Protein AF-A0A183KYL9-F1 (afdb_monomer_lite)

Organism: NCBI:txid6186

Sequence (70 aa):
MAIKASPSKRCTLSEIYQYLHTQFPFFRGQYTGWKNSVRHNLSLNEVFIKLPKVIKMELQLLRLTLKHWN

Structure (mmCIF, N/CA/C/O backbone):
data_AF-A0A183KYL9-F1
#
_entry.id   AF-A0A183KYL9-F1
#
loop_
_atom_site.group_PDB
_atom_site.id
_atom_site.type_symbol
_atom_site.label_atom_id
_atom_site.label_alt_id
_atom_site.label_comp_id
_atom_site.label_asym_id
_atom_site.label_entity_id
_atom_site.label_seq_id
_atom_site.pdbx_PDB_ins_code
_atom_site.Cartn_x
_atom_site.Cartn_y
_atom_site.Cartn_z
_atom_site.occupancy
_atom_site.B_iso_or_equiv
_atom_site.auth_seq_id
_atom_site.auth_comp_id
_atom_site.auth_asym_id
_atom_site.auth_atom_id
_atom_site.pdbx_PDB_model_num
ATOM 1 N N . MET A 1 1 ? -2.713 8.249 -1.550 1.00 85.31 1 MET A N 1
ATOM 2 C CA . MET A 1 1 ? -4.182 8.054 -1.556 1.00 85.31 1 MET A CA 1
ATOM 3 C C . MET A 1 1 ? -4.585 6.792 -0.803 1.00 85.31 1 MET A C 1
ATOM 5 O O . MET A 1 1 ? -5.251 6.943 0.207 1.00 85.31 1 MET A O 1
ATOM 9 N N . ALA A 1 2 ? -4.093 5.603 -1.179 1.00 90.31 2 ALA A N 1
ATOM 10 C CA . ALA A 1 2 ? -4.394 4.332 -0.494 1.00 90.31 2 ALA A CA 1
ATOM 11 C C . ALA A 1 2 ? -4.286 4.392 1.047 1.00 90.31 2 ALA A C 1
ATOM 13 O O . ALA A 1 2 ? -5.268 4.173 1.745 1.00 90.31 2 ALA A O 1
ATOM 14 N N . ILE A 1 3 ? -3.126 4.798 1.580 1.00 91.56 3 ILE A N 1
ATOM 15 C CA . ILE A 1 3 ? -2.897 4.885 3.037 1.00 91.56 3 ILE A CA 1
ATOM 16 C C . ILE A 1 3 ? -3.848 5.887 3.714 1.00 91.56 3 ILE A C 1
ATOM 18 O O . ILE A 1 3 ? -4.359 5.618 4.796 1.00 91.56 3 ILE A O 1
ATOM 22 N N . LYS A 1 4 ? -4.131 7.030 3.072 1.00 90.19 4 LYS A N 1
ATOM 23 C CA . LYS A 1 4 ? -5.051 8.048 3.613 1.00 90.19 4 LYS A CA 1
ATOM 24 C C . LYS A 1 4 ? -6.502 7.553 3.643 1.00 90.19 4 LYS A C 1
ATOM 26 O O . LYS A 1 4 ? -7.233 7.933 4.557 1.00 90.19 4 LYS A O 1
ATOM 31 N N . ALA A 1 5 ? -6.890 6.735 2.665 1.00 87.50 5 ALA A N 1
ATOM 32 C CA . ALA A 1 5 ? -8.221 6.143 2.552 1.00 87.50 5 ALA A CA 1
ATOM 33 C C . ALA A 1 5 ? -8.446 4.978 3.532 1.00 87.50 5 ALA A C 1
ATOM 35 O O . ALA A 1 5 ? -9.590 4.654 3.831 1.00 87.50 5 ALA A O 1
ATOM 36 N N . SER A 1 6 ? -7.379 4.369 4.060 1.00 89.06 6 SER A N 1
ATOM 37 C CA . SER A 1 6 ? -7.503 3.328 5.082 1.00 89.06 6 SER A CA 1
ATOM 38 C C . SER A 1 6 ? -8.048 3.891 6.404 1.00 89.06 6 SER A C 1
ATOM 40 O O . SER A 1 6 ? -7.513 4.896 6.893 1.00 89.06 6 SER A O 1
ATOM 42 N N . PRO A 1 7 ? -9.039 3.229 7.038 1.00 89.12 7 PRO A N 1
ATOM 43 C CA . PRO A 1 7 ? -9.549 3.619 8.354 1.00 89.12 7 PRO A CA 1
ATOM 44 C C . PRO A 1 7 ? -8.456 3.665 9.427 1.00 89.12 7 PRO A C 1
ATOM 46 O O . PRO A 1 7 ? -8.444 4.556 10.269 1.00 89.12 7 PRO A O 1
ATOM 49 N N . SER A 1 8 ? -7.489 2.745 9.361 1.00 90.75 8 SER A N 1
ATOM 50 C CA . SER A 1 8 ? -6.380 2.651 10.318 1.00 90.75 8 SER A CA 1
ATOM 51 C C . SER A 1 8 ? -5.185 3.540 9.959 1.00 90.75 8 SER A C 1
ATOM 53 O O . SER A 1 8 ? -4.156 3.483 10.632 1.00 90.75 8 SER A O 1
ATOM 55 N N . LYS A 1 9 ? -5.284 4.318 8.868 1.00 89.94 9 LYS A N 1
ATOM 56 C CA . LYS A 1 9 ? -4.188 5.113 8.280 1.00 89.94 9 LYS A CA 1
ATOM 57 C C . LYS A 1 9 ? -2.924 4.293 8.006 1.00 89.94 9 LYS A C 1
ATOM 59 O O . LYS A 1 9 ? -1.813 4.816 7.978 1.00 89.94 9 LYS A O 1
ATOM 64 N N . ARG A 1 10 ? -3.103 2.990 7.794 1.00 91.62 10 ARG A N 1
ATOM 65 C CA . ARG A 1 10 ? -2.063 2.003 7.503 1.00 91.62 10 ARG A CA 1
ATOM 66 C C . ARG A 1 10 ? -2.571 1.088 6.399 1.00 91.62 10 ARG A C 1
ATOM 68 O O . ARG A 1 10 ? -3.752 0.751 6.371 1.00 91.62 10 ARG A O 1
ATOM 75 N N . CYS A 1 11 ? -1.678 0.682 5.507 1.00 93.88 11 CYS A N 1
ATOM 76 C CA . CYS A 1 11 ? -1.968 -0.311 4.480 1.00 93.88 11 CYS A CA 1
ATOM 77 C C . CYS A 1 11 ? -0.797 -1.275 4.362 1.00 93.88 11 CYS A C 1
ATOM 79 O O . CYS A 1 11 ? 0.369 -0.890 4.451 1.00 93.88 11 CYS 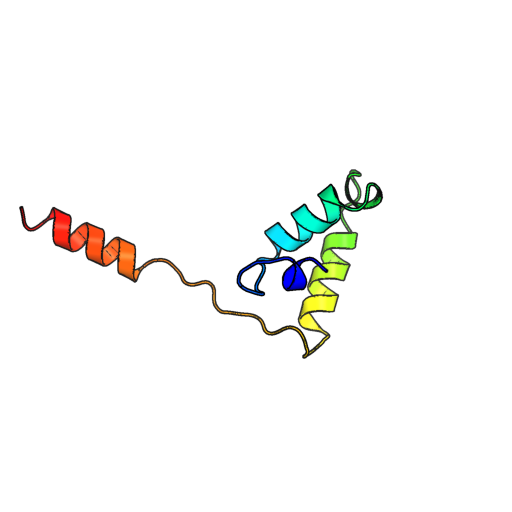A O 1
ATOM 81 N N . THR A 1 12 ? -1.116 -2.525 4.082 1.00 94.75 12 THR A N 1
ATOM 82 C CA . THR A 1 12 ? -0.182 -3.500 3.547 1.00 94.75 12 THR A CA 1
ATOM 83 C C . THR A 1 12 ? 0.163 -3.164 2.097 1.00 94.75 12 THR A C 1
ATOM 85 O O . THR A 1 12 ? -0.585 -2.499 1.378 1.00 94.75 12 THR A O 1
ATOM 88 N N . LEU A 1 13 ? 1.291 -3.694 1.626 1.00 95.06 13 LEU A N 1
ATOM 89 C CA . LEU A 1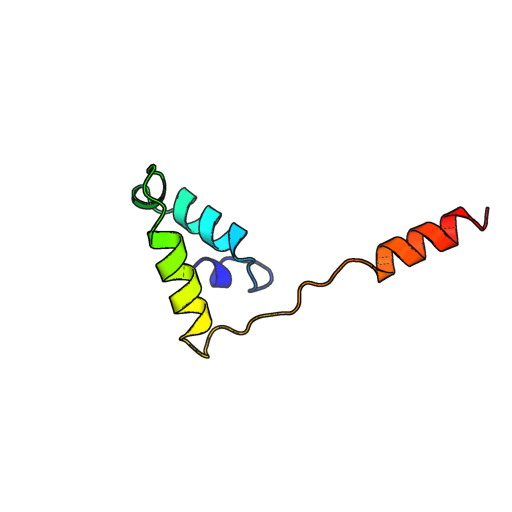 13 ? 1.694 -3.567 0.227 1.00 95.06 13 LEU A CA 1
ATOM 90 C C . LEU A 1 13 ? 0.632 -4.130 -0.738 1.00 95.06 13 LEU A C 1
ATOM 92 O O . LEU A 1 13 ? 0.388 -3.549 -1.792 1.00 95.06 13 LEU A O 1
ATOM 96 N N . SER A 1 14 ? -0.034 -5.223 -0.351 1.00 95.12 14 SER A N 1
ATOM 97 C CA . SER A 1 14 ? -1.100 -5.836 -1.151 1.00 95.12 14 SER A CA 1
ATOM 98 C C . SER A 1 14 ? -2.330 -4.936 -1.265 1.00 95.12 14 SER A C 1
ATOM 100 O O . SER A 1 14 ? -2.902 -4.817 -2.343 1.00 95.12 14 SER A O 1
ATOM 102 N N . GLU A 1 15 ? -2.724 -4.262 -0.183 1.00 95.44 15 GLU A N 1
ATOM 103 C CA . GLU A 1 15 ? -3.844 -3.312 -0.206 1.00 95.44 15 GLU A CA 1
ATOM 104 C C . GLU A 1 15 ? -3.527 -2.088 -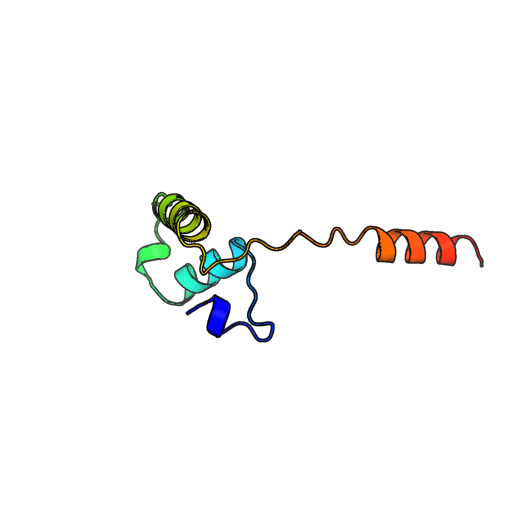1.068 1.00 95.44 15 GLU A C 1
ATOM 106 O O . GLU A 1 15 ? -4.397 -1.600 -1.783 1.00 95.44 15 GLU A O 1
ATOM 111 N N . ILE A 1 16 ? -2.272 -1.622 -1.072 1.00 96.12 16 ILE A N 1
ATOM 112 C CA . ILE A 1 16 ? -1.832 -0.555 -1.981 1.00 96.12 16 ILE A CA 1
ATOM 113 C C . ILE A 1 16 ? -1.960 -1.017 -3.438 1.00 96.12 16 ILE A C 1
ATOM 115 O O . ILE A 1 16 ? -2.479 -0.273 -4.269 1.00 96.12 16 ILE A O 1
ATOM 119 N N . TYR A 1 17 ? -1.542 -2.246 -3.754 1.00 96.19 17 TYR A N 1
ATOM 120 C CA . TYR A 1 17 ? -1.703 -2.810 -5.098 1.00 96.19 17 TYR A CA 1
ATOM 121 C C . TYR A 1 17 ? -3.173 -2.896 -5.508 1.00 96.19 17 TYR A C 1
ATOM 123 O O . TYR A 1 17 ? -3.523 -2.453 -6.600 1.00 96.19 17 TYR A O 1
ATOM 131 N N . GLN A 1 18 ? -4.035 -3.399 -4.622 1.00 95.75 18 GLN A N 1
ATOM 132 C CA . GLN A 1 18 ? -5.468 -3.502 -4.880 1.00 95.75 18 GLN A CA 1
ATOM 133 C C . GLN A 1 18 ? -6.112 -2.123 -5.070 1.00 95.75 18 GLN A C 1
ATOM 135 O O . GLN A 1 18 ? -6.914 -1.929 -5.982 1.00 95.75 18 GLN A O 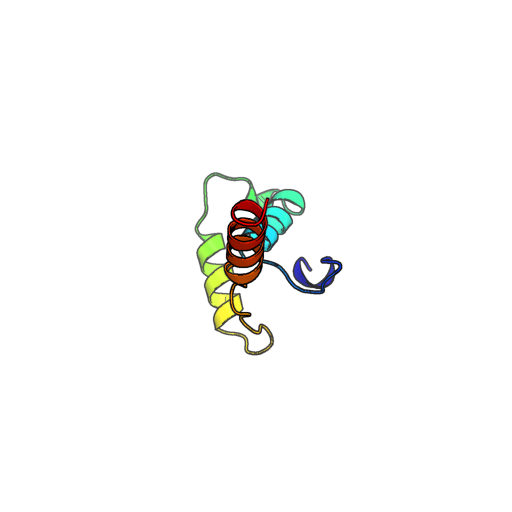1
ATOM 140 N N . TYR A 1 19 ? -5.735 -1.137 -4.255 1.00 95.81 19 TYR A N 1
ATOM 141 C CA . TYR A 1 19 ? -6.213 0.234 -4.406 1.00 95.81 19 TYR A CA 1
ATOM 142 C C . TYR A 1 19 ? -5.851 0.796 -5.785 1.00 95.81 19 TYR A C 1
ATOM 144 O O . TYR A 1 19 ? -6.713 1.308 -6.491 1.00 95.81 19 TYR A O 1
ATOM 152 N N . LEU A 1 20 ? -4.594 0.659 -6.211 1.00 95.69 20 LEU A N 1
ATOM 153 C CA . LEU A 1 20 ? -4.158 1.142 -7.524 1.00 95.69 20 LEU A CA 1
ATOM 154 C C . LEU A 1 20 ? -4.911 0.442 -8.663 1.00 95.69 20 LEU A C 1
ATOM 156 O O . LEU A 1 20 ? -5.389 1.109 -9.577 1.00 95.69 20 LEU A O 1
ATOM 160 N N . HIS A 1 21 ? -5.082 -0.876 -8.563 1.00 94.81 21 HIS A N 1
ATOM 161 C CA . HIS A 1 21 ? -5.805 -1.682 -9.544 1.00 94.81 21 HIS A CA 1
ATOM 162 C C . HIS A 1 21 ? -7.289 -1.295 -9.652 1.00 94.81 21 HIS A C 1
ATOM 164 O O . HIS A 1 21 ? -7.851 -1.267 -10.747 1.00 94.81 21 HIS A O 1
ATOM 170 N N . THR A 1 22 ? -7.943 -0.978 -8.531 1.00 94.69 22 THR A N 1
ATOM 171 C CA . THR A 1 22 ? -9.355 -0.560 -8.538 1.00 94.69 22 THR A CA 1
ATOM 172 C C . THR A 1 22 ? -9.522 0.851 -9.093 1.00 94.69 22 THR A C 1
ATOM 174 O O . THR A 1 22 ? -10.403 1.057 -9.922 1.00 94.69 22 THR A O 1
ATOM 177 N N . GLN A 1 23 ? -8.657 1.793 -8.714 1.00 95.19 23 GLN A N 1
ATOM 178 C CA . GLN A 1 23 ? -8.822 3.209 -9.054 1.00 95.19 23 GLN A CA 1
ATOM 179 C C . GLN A 1 23 ? -8.328 3.584 -10.454 1.00 95.19 23 GLN A C 1
ATOM 181 O O . GLN A 1 23 ? -8.932 4.443 -11.089 1.00 95.19 23 GLN A O 1
ATOM 186 N N . PHE A 1 24 ? -7.262 2.955 -10.961 1.00 95.19 24 PHE A N 1
ATOM 187 C CA . PHE A 1 24 ? -6.675 3.351 -12.244 1.00 95.19 24 PHE A CA 1
ATOM 188 C C . PHE A 1 24 ? -6.578 2.155 -13.203 1.00 95.19 24 PHE A C 1
ATOM 190 O O . PHE A 1 24 ? 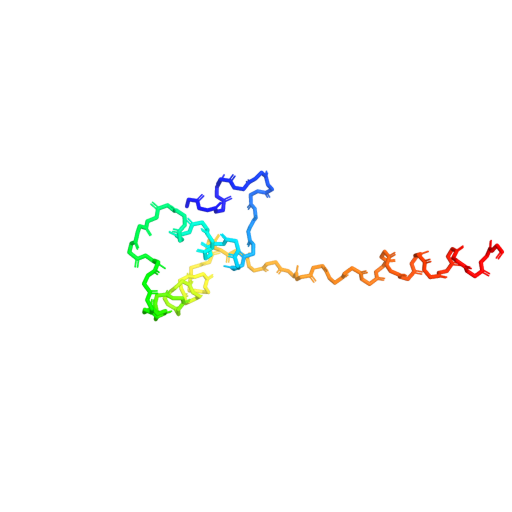-5.837 1.206 -12.925 1.00 95.19 24 PHE A O 1
ATOM 197 N N . PRO A 1 25 ? -7.269 2.195 -14.362 1.00 95.06 25 PRO A N 1
ATOM 198 C CA . PRO A 1 25 ? -7.243 1.118 -15.354 1.00 95.06 25 PRO A CA 1
ATOM 199 C C . PRO A 1 25 ? -5.840 0.712 -15.825 1.00 95.06 25 PRO A C 1
ATOM 201 O O . PRO A 1 25 ? -5.614 -0.464 -16.098 1.00 95.06 25 PRO A O 1
ATOM 204 N N . PHE A 1 26 ? -4.883 1.648 -15.847 1.00 94.19 26 PHE A N 1
ATOM 205 C CA . PHE A 1 26 ? -3.485 1.393 -16.216 1.00 94.19 26 PHE A CA 1
ATOM 206 C C . PHE A 1 26 ? -2.849 0.226 -15.436 1.00 94.19 26 PHE A C 1
ATOM 208 O O . PHE A 1 26 ? -2.094 -0.559 -16.003 1.00 94.19 26 PHE A O 1
ATOM 215 N N . PHE A 1 27 ? -3.179 0.060 -14.150 1.00 95.00 27 PHE A N 1
ATOM 216 C CA . PHE A 1 27 ? -2.574 -0.982 -13.310 1.00 95.00 27 PHE A CA 1
ATOM 217 C C . PHE A 1 27 ? -3.213 -2.369 -13.467 1.00 95.00 27 PHE A C 1
ATOM 219 O O . PHE A 1 27 ? -2.791 -3.298 -12.779 1.00 95.00 27 PHE A O 1
ATOM 226 N N . ARG A 1 28 ? -4.217 -2.521 -14.343 1.00 94.12 28 ARG A N 1
ATOM 227 C CA . ARG A 1 28 ? -4.960 -3.778 -14.544 1.00 94.12 28 ARG A CA 1
ATOM 228 C C . ARG A 1 28 ? -4.376 -4.695 -15.619 1.00 94.12 28 ARG A C 1
ATOM 230 O O . ARG A 1 28 ? -4.839 -5.818 -15.788 1.00 94.12 28 ARG A O 1
ATOM 237 N N . GLY A 1 29 ? -3.391 -4.206 -16.369 1.00 93.50 29 GLY A N 1
ATOM 238 C CA . GLY A 1 29 ? -2.746 -4.966 -17.434 1.00 93.50 29 GLY A CA 1
ATOM 239 C C . GLY A 1 29 ? -1.798 -6.056 -16.926 1.00 93.50 29 GLY A C 1
ATOM 240 O O . GLY A 1 29 ? -1.478 -6.149 -15.742 1.00 93.50 29 GLY A O 1
ATOM 241 N N . GLN A 1 30 ? -1.286 -6.856 -17.864 1.00 93.88 30 GLN A N 1
ATOM 242 C CA . GLN A 1 30 ? -0.302 -7.908 -17.580 1.00 93.88 30 GLN A CA 1
ATOM 243 C C . GLN A 1 30 ? 1.058 -7.348 -17.132 1.00 93.88 30 GLN A C 1
ATOM 245 O O . GLN A 1 30 ? 1.825 -8.028 -16.449 1.00 93.88 30 GLN A O 1
ATOM 250 N N . TYR A 1 31 ? 1.362 -6.095 -17.485 1.00 94.06 31 TYR A N 1
ATOM 251 C CA . TYR A 1 31 ? 2.581 -5.437 -17.039 1.00 94.06 31 TYR A CA 1
ATOM 252 C C . TYR A 1 31 ? 2.533 -5.157 -15.533 1.00 94.06 31 TYR A C 1
ATOM 254 O O . TYR A 1 31 ? 1.690 -4.411 -15.039 1.00 94.06 31 TYR A O 1
ATOM 262 N N . THR A 1 32 ? 3.490 -5.722 -14.798 1.00 94.69 32 THR A N 1
ATOM 263 C CA . THR A 1 32 ? 3.576 -5.600 -13.334 1.00 94.69 32 THR A CA 1
ATOM 264 C C . THR A 1 32 ? 4.824 -4.865 -12.846 1.00 94.69 32 THR A C 1
ATOM 266 O O . THR A 1 32 ? 5.031 -4.759 -11.635 1.00 94.69 32 THR A O 1
ATOM 269 N N . GLY A 1 33 ? 5.637 -4.296 -13.748 1.00 96.12 33 GLY A N 1
ATOM 270 C CA . GLY A 1 33 ? 6.871 -3.585 -13.384 1.00 96.12 33 GLY A CA 1
ATOM 271 C C . GLY A 1 33 ? 6.638 -2.372 -12.475 1.00 96.12 33 GLY A C 1
ATOM 272 O O . GLY A 1 33 ? 7.462 -2.072 -11.612 1.00 96.12 33 GLY A O 1
ATOM 273 N N . TRP A 1 34 ? 5.451 -1.763 -12.540 1.00 96.25 34 TRP A N 1
ATOM 274 C CA . TRP A 1 34 ? 5.022 -0.705 -11.619 1.00 96.25 34 TRP A CA 1
ATOM 275 C C . TRP A 1 34 ? 5.039 -1.131 -10.142 1.00 96.25 34 TRP A C 1
ATOM 277 O O . TRP A 1 34 ? 5.265 -0.297 -9.264 1.00 96.25 34 TRP A O 1
ATOM 287 N N . LYS A 1 35 ? 4.861 -2.426 -9.831 1.00 96.62 35 LYS A N 1
ATOM 288 C CA . LYS A 1 35 ? 4.944 -2.929 -8.448 1.00 96.62 35 LYS A CA 1
ATOM 289 C C . LYS A 1 35 ? 6.330 -2.690 -7.856 1.00 96.62 35 LYS A C 1
ATOM 291 O O . LYS A 1 35 ? 6.442 -2.491 -6.646 1.00 96.62 35 LYS A O 1
ATOM 296 N N . ASN A 1 36 ? 7.367 -2.709 -8.696 1.00 97.19 36 ASN A N 1
ATOM 297 C CA . ASN A 1 36 ? 8.729 -2.411 -8.283 1.00 97.19 36 ASN A CA 1
ATOM 298 C C . ASN A 1 36 ? 8.895 -0.937 -7.928 1.00 97.19 36 ASN A C 1
ATOM 300 O O . ASN A 1 36 ? 9.378 -0.629 -6.842 1.00 97.19 36 ASN A O 1
ATOM 304 N N . SER A 1 37 ? 8.399 -0.043 -8.784 1.00 96.94 37 SER A N 1
ATOM 305 C CA . SER A 1 37 ? 8.391 1.397 -8.523 1.00 96.94 37 SER A CA 1
ATOM 306 C C . SER A 1 37 ? 7.658 1.726 -7.223 1.00 96.94 37 SER A C 1
ATOM 308 O O . SER A 1 37 ? 8.163 2.510 -6.429 1.00 96.94 37 SER A O 1
ATOM 310 N N . VAL A 1 38 ? 6.522 1.071 -6.945 1.00 96.56 38 VAL A N 1
ATOM 311 C CA . VAL A 1 38 ? 5.794 1.244 -5.675 1.00 96.56 38 VAL A CA 1
ATOM 312 C C . VAL A 1 38 ? 6.649 0.825 -4.477 1.00 96.56 38 VAL A C 1
ATOM 314 O O . VAL A 1 38 ? 6.761 1.591 -3.527 1.00 96.56 38 VAL A O 1
ATOM 317 N N . ARG A 1 39 ? 7.280 -0.359 -4.505 1.00 97.00 39 ARG A N 1
ATOM 318 C CA . ARG A 1 39 ? 8.145 -0.812 -3.397 1.00 97.00 39 ARG A CA 1
ATOM 319 C C . ARG A 1 39 ? 9.325 0.127 -3.179 1.00 97.00 39 ARG A C 1
ATOM 321 O O . ARG A 1 39 ? 9.583 0.509 -2.046 1.00 97.00 39 ARG A O 1
ATOM 328 N N . HIS A 1 40 ? 9.995 0.517 -4.260 1.00 96.94 40 HIS A N 1
ATOM 329 C CA . HIS A 1 40 ? 11.109 1.453 -4.209 1.00 96.94 40 HIS A CA 1
ATOM 330 C C . HIS A 1 40 ? 10.683 2.790 -3.596 1.00 96.94 40 HIS A C 1
ATOM 332 O O . HIS A 1 40 ? 11.331 3.272 -2.678 1.00 96.94 40 HIS A O 1
ATOM 338 N N . ASN A 1 41 ? 9.550 3.348 -4.026 1.00 96.50 41 ASN A N 1
ATOM 339 C CA . ASN A 1 41 ? 9.068 4.632 -3.524 1.00 96.50 41 ASN A CA 1
ATOM 340 C C . ASN A 1 41 ? 8.688 4.578 -2.033 1.00 96.50 41 ASN A C 1
ATOM 342 O O . ASN A 1 41 ? 8.979 5.516 -1.294 1.00 96.50 41 ASN A O 1
ATOM 346 N N . LEU A 1 42 ? 8.100 3.464 -1.584 1.00 95.44 42 LEU A N 1
ATOM 347 C CA . LEU A 1 42 ? 7.792 3.226 -0.171 1.00 95.44 42 LEU A CA 1
ATOM 348 C C . LEU A 1 42 ? 9.044 3.071 0.701 1.00 95.44 42 LEU A C 1
ATOM 350 O O . LEU A 1 42 ? 8.971 3.333 1.893 1.00 95.44 42 LEU A O 1
ATOM 354 N N . SER A 1 43 ? 10.163 2.611 0.140 1.00 95.25 43 SER A N 1
ATOM 355 C CA . SER A 1 43 ? 11.426 2.469 0.873 1.00 95.25 43 SER A CA 1
ATOM 356 C C . SER A 1 43 ? 12.311 3.711 0.804 1.00 95.25 43 SER A C 1
ATOM 358 O O . SER A 1 43 ? 13.061 3.956 1.738 1.00 95.25 43 SER A O 1
ATOM 360 N N . LEU A 1 44 ? 12.242 4.470 -0.290 1.00 95.88 44 LEU A N 1
ATOM 361 C CA . LEU A 1 44 ? 13.084 5.643 -0.516 1.00 95.88 44 LEU A CA 1
ATOM 362 C C . LEU A 1 44 ? 12.612 6.863 0.280 1.00 95.88 44 LEU A C 1
ATOM 364 O O . LEU A 1 44 ? 13.433 7.662 0.708 1.00 95.88 44 LEU A O 1
ATOM 368 N N . ASN A 1 45 ? 11.300 7.025 0.469 1.00 94.12 45 ASN A N 1
ATOM 369 C CA . ASN A 1 45 ? 10.758 8.201 1.144 1.00 94.12 45 ASN A CA 1
ATOM 370 C C . ASN A 1 45 ? 10.498 7.914 2.626 1.00 94.12 45 ASN A C 1
ATOM 372 O O . ASN A 1 45 ? 9.606 7.133 2.958 1.00 94.12 45 ASN A O 1
ATOM 376 N N . GLU A 1 46 ? 11.200 8.627 3.509 1.00 91.50 46 GLU A N 1
ATOM 377 C CA . GLU A 1 46 ? 11.117 8.481 4.975 1.00 91.50 46 GLU A CA 1
ATOM 378 C C . GLU A 1 46 ? 9.725 8.774 5.558 1.00 91.50 46 GLU A C 1
ATOM 380 O O . GLU A 1 46 ? 9.387 8.323 6.650 1.00 91.50 46 GLU A O 1
ATOM 385 N N . VAL A 1 47 ? 8.869 9.472 4.803 1.00 92.94 47 VAL A N 1
ATOM 386 C CA . VAL A 1 47 ? 7.458 9.693 5.160 1.00 92.94 47 VAL A CA 1
ATOM 387 C C . VAL A 1 47 ? 6.666 8.380 5.282 1.00 92.94 47 VAL A C 1
ATOM 389 O O . VAL A 1 47 ? 5.598 8.349 5.897 1.00 92.94 47 VAL A O 1
ATOM 392 N N . PHE A 1 48 ? 7.164 7.284 4.699 1.00 93.44 48 PHE A N 1
ATOM 393 C CA . PHE A 1 48 ? 6.577 5.957 4.828 1.00 93.44 48 PHE A CA 1
ATOM 394 C C . PHE A 1 48 ? 7.331 5.124 5.860 1.00 93.44 48 PHE A C 1
ATOM 396 O O . PHE A 1 48 ? 8.460 4.691 5.656 1.00 93.44 48 PHE A O 1
ATOM 403 N N . ILE A 1 49 ? 6.649 4.818 6.960 1.00 92.75 49 ILE A N 1
ATOM 404 C CA . ILE A 1 49 ? 7.206 3.993 8.030 1.00 92.75 49 ILE A CA 1
ATOM 405 C C . ILE A 1 49 ? 6.768 2.542 7.821 1.00 92.75 49 ILE A C 1
ATOM 407 O O . ILE A 1 49 ? 5.574 2.226 7.798 1.00 92.75 49 ILE A O 1
ATOM 411 N N . LYS A 1 50 ? 7.740 1.634 7.692 1.00 92.50 50 LYS A N 1
ATOM 412 C CA . LYS A 1 50 ? 7.479 0.192 7.640 1.00 92.50 50 LYS A CA 1
ATOM 413 C C . LYS A 1 50 ? 7.114 -0.313 9.033 1.00 92.50 50 LYS A C 1
ATOM 415 O O . LYS A 1 50 ? 7.944 -0.324 9.935 1.00 92.50 50 LYS A O 1
ATOM 420 N N . LEU A 1 51 ? 5.885 -0.794 9.186 1.00 90.19 51 LEU A N 1
ATOM 421 C CA . LEU A 1 51 ? 5.443 -1.418 10.429 1.00 90.19 51 LEU A CA 1
ATOM 422 C C . LEU A 1 51 ? 5.796 -2.913 10.455 1.00 90.19 51 LEU A C 1
ATOM 424 O O . LEU A 1 51 ? 5.701 -3.581 9.416 1.00 90.19 51 LEU A O 1
ATOM 428 N N . PRO A 1 52 ? 6.160 -3.469 11.625 1.00 87.06 52 PRO A N 1
ATOM 429 C CA . PRO A 1 52 ? 6.285 -4.908 11.798 1.00 87.06 52 PRO A CA 1
ATOM 430 C C . PRO A 1 52 ? 4.965 -5.600 11.451 1.00 87.06 52 PRO A C 1
ATOM 432 O O . PRO A 1 52 ? 3.885 -5.135 11.825 1.00 87.06 52 PRO A O 1
ATOM 435 N N . LYS A 1 53 ? 5.034 -6.739 10.754 1.00 79.44 53 LYS A N 1
ATOM 436 C CA . LYS A 1 53 ? 3.868 -7.620 10.670 1.00 79.44 53 LYS A CA 1
ATOM 437 C C . LYS A 1 53 ? 3.625 -8.160 12.072 1.00 79.44 53 LYS A C 1
ATOM 439 O O . LYS A 1 53 ? 4.465 -8.891 12.586 1.00 79.44 53 LYS A O 1
ATOM 444 N N . VAL A 1 54 ? 2.481 -7.826 12.664 1.00 73.00 54 VAL A N 1
ATOM 445 C CA . VAL A 1 54 ? 2.002 -8.520 13.861 1.00 73.00 54 VAL A CA 1
ATOM 446 C C . VAL A 1 54 ? 1.738 -9.962 13.441 1.00 73.00 54 VAL A C 1
ATOM 448 O O . VAL A 1 54 ? 0.718 -10.273 12.824 1.00 73.00 54 VAL A O 1
ATOM 451 N N . ILE A 1 55 ? 2.704 -10.840 13.695 1.00 66.62 55 ILE A N 1
ATOM 452 C CA . ILE A 1 55 ? 2.481 -12.275 13.601 1.00 66.62 55 ILE A CA 1
ATOM 453 C C . ILE A 1 55 ? 1.502 -12.561 14.737 1.00 66.62 55 ILE A C 1
ATOM 455 O O . ILE A 1 55 ? 1.816 -12.287 15.891 1.00 66.62 55 ILE A O 1
ATOM 459 N N . LYS A 1 56 ? 0.293 -13.042 14.427 1.00 59.44 56 LYS A N 1
ATOM 460 C CA . LYS A 1 56 ? -0.747 -13.392 15.415 1.00 59.44 56 LYS A CA 1
ATOM 461 C C . LYS A 1 56 ? -0.338 -14.589 16.301 1.00 59.44 56 LYS A C 1
ATOM 463 O O . LYS A 1 56 ? -1.168 -15.445 16.586 1.00 59.44 56 LYS A O 1
ATOM 468 N N . MET A 1 57 ? 0.924 -14.693 16.718 1.00 57.56 57 MET A N 1
ATOM 469 C CA . MET A 1 57 ? 1.403 -15.794 17.548 1.00 57.56 57 MET A CA 1
ATOM 470 C C . MET A 1 57 ? 0.732 -15.774 18.920 1.00 57.56 57 MET A C 1
ATOM 472 O O . MET A 1 57 ? 0.265 -16.817 19.360 1.00 57.56 57 MET A O 1
ATOM 476 N N . GLU A 1 58 ? 0.563 -14.608 19.550 1.00 53.81 58 GLU A N 1
ATOM 477 C CA . GLU A 1 58 ? -0.042 -14.531 20.891 1.00 53.81 58 GLU A CA 1
ATOM 478 C C . GLU A 1 58 ? -1.506 -14.978 20.923 1.00 53.81 58 GLU A C 1
ATOM 480 O O . GLU A 1 58 ? -1.893 -15.760 21.785 1.00 53.81 58 GLU A O 1
ATOM 485 N N . LEU A 1 59 ? -2.325 -14.565 19.949 1.00 59.56 59 LEU A N 1
ATOM 486 C CA . LEU A 1 59 ? -3.731 -14.984 19.902 1.00 59.56 59 LEU A CA 1
ATOM 487 C C . LEU A 1 59 ? -3.888 -16.470 19.565 1.00 59.56 59 LEU A C 1
ATOM 489 O O . LEU A 1 59 ? -4.883 -17.083 19.944 1.00 59.56 59 LEU A O 1
ATOM 493 N N . GLN A 1 60 ? -2.934 -17.056 18.844 1.00 59.50 60 GLN A N 1
ATOM 494 C CA . GLN A 1 60 ? -2.966 -18.473 18.499 1.00 59.50 60 GLN A CA 1
ATOM 495 C C . GLN A 1 60 ? -2.478 -19.338 19.668 1.00 59.50 60 GLN A C 1
ATOM 497 O O . GLN A 1 60 ? -3.096 -20.361 19.945 1.00 59.50 60 GLN A O 1
ATOM 502 N N . LEU A 1 61 ? -1.467 -18.879 20.413 1.00 61.31 61 LEU A N 1
ATOM 503 C CA . LEU A 1 61 ? -1.024 -19.494 21.666 1.00 61.31 61 LEU A CA 1
ATOM 504 C C . LEU A 1 61 ? -2.115 -19.426 22.742 1.00 61.31 61 LEU A C 1
ATOM 506 O O . LEU A 1 61 ? -2.435 -20.458 23.316 1.00 61.31 61 LEU A O 1
ATOM 510 N N . LEU A 1 62 ? -2.774 -18.274 22.929 1.00 63.47 62 LEU A N 1
ATOM 511 C CA . LEU A 1 62 ? -3.915 -18.137 23.849 1.00 63.47 62 LEU A CA 1
ATOM 512 C C . LEU A 1 62 ? -5.097 -19.042 23.464 1.00 63.47 62 LEU A C 1
ATOM 514 O O . LEU A 1 62 ? -5.753 -19.620 24.325 1.00 63.47 62 LEU A O 1
ATOM 518 N N . ARG A 1 63 ? -5.368 -19.220 22.164 1.00 61.22 63 ARG A N 1
ATOM 519 C CA . ARG A 1 63 ? -6.395 -20.166 21.688 1.00 61.22 63 ARG A CA 1
ATOM 520 C C . ARG A 1 63 ? -6.004 -21.629 21.895 1.00 61.22 63 ARG A C 1
ATOM 522 O O . ARG A 1 63 ? -6.894 -22.462 22.033 1.00 61.22 63 ARG A O 1
ATOM 529 N N . LEU A 1 64 ? -4.714 -21.956 21.869 1.00 59.16 64 LEU A N 1
ATOM 530 C CA . LEU A 1 64 ? -4.224 -23.314 22.103 1.00 59.16 64 LEU A CA 1
ATOM 531 C C . LEU A 1 64 ? -4.206 -23.650 23.596 1.00 59.16 64 LEU A C 1
ATOM 533 O O . LEU A 1 64 ? -4.625 -24.745 23.954 1.00 59.16 64 LEU A O 1
ATOM 537 N N . THR A 1 65 ? -3.806 -22.725 24.468 1.00 62.28 65 THR A N 1
ATOM 538 C CA . THR A 1 65 ? -3.818 -22.942 25.923 1.00 62.28 65 THR A CA 1
ATOM 539 C C . THR A 1 65 ? -5.238 -23.070 26.471 1.00 62.28 65 THR A C 1
ATOM 541 O O . THR A 1 65 ? -5.496 -23.970 27.261 1.00 62.28 65 THR A O 1
ATOM 544 N N . LEU A 1 66 ? -6.192 -22.268 25.981 1.00 64.25 66 LEU A N 1
ATOM 545 C CA . LEU A 1 66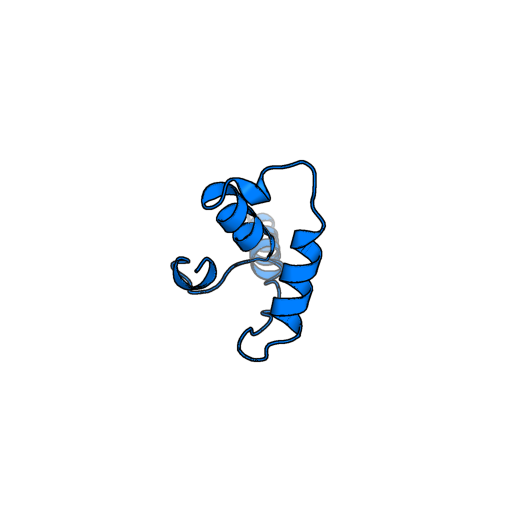 ? -7.603 -22.368 26.383 1.00 64.25 66 LEU A CA 1
ATOM 546 C C . LEU A 1 66 ? -8.299 -23.653 25.897 1.00 64.25 66 LEU A C 1
ATOM 548 O O . LEU A 1 66 ? -9.273 -24.081 26.505 1.00 64.25 66 LEU A O 1
ATOM 552 N N . LYS A 1 67 ? -7.814 -24.289 24.821 1.00 64.88 67 LYS A N 1
ATOM 553 C CA . LYS A 1 67 ? -8.361 -25.565 24.318 1.00 64.88 67 LYS A CA 1
ATOM 554 C C . LYS A 1 67 ? -7.892 -26.798 25.092 1.00 64.88 67 LYS A C 1
ATOM 556 O O . LYS A 1 67 ? -8.543 -27.825 24.985 1.00 64.88 67 LYS A O 1
ATOM 561 N N . HIS A 1 68 ? -6.782 -26.710 25.825 1.00 58.12 68 HIS A N 1
ATOM 562 C CA . HIS A 1 68 ? -6.272 -27.806 26.662 1.00 58.12 68 HIS A CA 1
ATOM 563 C C . HIS A 1 68 ? -6.722 -27.683 28.129 1.00 58.12 68 HIS A C 1
ATOM 565 O O . HIS A 1 68 ? -6.287 -28.464 28.969 1.00 58.12 68 HIS A O 1
ATOM 571 N N . TRP A 1 69 ? -7.559 -26.688 28.440 1.00 48.09 69 TRP A N 1
ATOM 572 C CA . TRP A 1 69 ? -8.060 -26.387 29.785 1.00 48.09 69 TRP A CA 1
ATOM 573 C C . TRP A 1 69 ? -9.595 -26.492 29.858 1.00 48.09 69 TRP A C 1
ATOM 575 O O . TRP A 1 69 ? -10.252 -25.675 30.499 1.00 48.09 69 TRP A O 1
ATOM 585 N N . ASN A 1 70 ? -10.151 -27.472 29.139 1.00 47.09 70 ASN A N 1
ATOM 586 C CA . ASN A 1 70 ? -11.515 -27.994 29.262 1.00 47.09 70 ASN A CA 1
ATOM 587 C C . ASN A 1 70 ? -11.508 -29.483 28.921 1.00 47.09 70 ASN A C 1
ATOM 589 O O . ASN A 1 70 ? -10.893 -29.823 27.884 1.00 47.09 70 ASN A O 1
#

Secondary structure (DSSP, 8-state):
-HHHHSTTS---HHHHHHHHHHH-GGGGSS--THHHHHHHHHHH-TTS--PPP--THHHHHHHHHHHT--

Foldseek 3Di:
DQLVPDPVSDDDLVSVLVVCVVPPVVSVDPDDVVSVVVVCVLVVDPVRDDDDDPPCPPVVVVVVVVVVVD

Radius of gyration: 17.45 Å; chains: 1; bounding box: 25×38×47 Å

pLDDT: mean 85.34, std 14.97, range [47.09, 97.19]

InterPro domains:
  IPR001766 Fork head domain [PF00250] (1-53)
  IPR001766 Fork head domain [PR00053] (11-28)
  IPR001766 Fork head domain [PR00053] (34-51)
  IPR001766 Fork head domain [PS50039] (1-70)
  IPR001766 Fork head domain [SM00339] (1-65)
  IPR030456 Fork head domain conserved site 2 [PS00658] (34-40)
  IPR036388 Winged helix-like DNA-binding domain superfamily [G3DSA:1.10.10.10] (1-60)
  IPR036390 Winged helix DNA-binding domain superfamily [SSF46785] (1-54)
  IPR051770 Forkhead box transcription regulator [PTHR46262] (1-53)